Protein AF-A0AAV5XTK0-F1 (afdb_monomer_lite)

Radius of gyration: 15.91 Å; chains: 1; bounding box: 33×28×38 Å

Structure (mmCIF, N/CA/C/O backbone):
data_AF-A0AAV5XTK0-F1
#
_entry.id   AF-A0AAV5XTK0-F1
#
loop_
_atom_site.group_PDB
_atom_site.id
_atom_site.type_symbol
_atom_site.label_atom_id
_atom_site.label_alt_id
_atom_site.label_comp_id
_atom_site.label_asym_id
_atom_site.label_entity_id
_atom_site.label_seq_id
_atom_site.pdbx_PDB_ins_code
_atom_site.Cartn_x
_atom_site.Cartn_y
_atom_site.Cartn_z
_atom_site.occupancy
_atom_site.B_iso_or_equiv
_atom_site.auth_seq_id
_atom_site.auth_comp_id
_atom_site.auth_asym_id
_atom_site.auth_atom_id
_atom_site.pdbx_PDB_model_num
ATOM 1 N N . MET A 1 1 ? -0.560 -13.891 -6.204 1.00 73.12 1 MET A N 1
ATOM 2 C CA . MET A 1 1 ? 0.469 -13.000 -5.622 1.00 73.12 1 MET A CA 1
ATOM 3 C C . MET A 1 1 ? 0.432 -11.698 -6.405 1.00 73.12 1 MET A C 1
ATOM 5 O O . MET A 1 1 ? 0.321 -11.793 -7.623 1.00 73.12 1 MET A O 1
ATOM 9 N N . PRO A 1 2 ? 0.386 -10.519 -5.762 1.00 84.25 2 PRO A N 1
ATOM 10 C CA . PRO A 1 2 ? 0.300 -9.261 -6.496 1.00 84.25 2 PRO A CA 1
ATOM 11 C C . PRO A 1 2 ? 1.592 -9.011 -7.286 1.00 84.25 2 PRO A C 1
ATOM 13 O O . PRO A 1 2 ? 2.669 -9.438 -6.876 1.00 84.25 2 PRO A O 1
ATOM 16 N N . MET A 1 3 ? 1.471 -8.331 -8.423 1.00 90.88 3 MET A N 1
ATOM 17 C CA . MET A 1 3 ? 2.580 -8.018 -9.324 1.00 90.88 3 MET A CA 1
ATOM 18 C C . MET A 1 3 ? 2.570 -6.519 -9.627 1.00 90.88 3 MET A C 1
ATOM 20 O O . MET A 1 3 ? 1.498 -5.936 -9.790 1.00 90.88 3 MET A O 1
ATOM 24 N N . THR A 1 4 ? 3.747 -5.910 -9.739 1.00 92.88 4 THR A N 1
ATOM 25 C CA . THR A 1 4 ? 3.912 -4.516 -10.172 1.00 92.88 4 THR A CA 1
ATOM 26 C C . THR A 1 4 ? 4.605 -4.501 -11.526 1.00 92.88 4 THR A C 1
ATOM 28 O O . THR A 1 4 ? 5.659 -5.118 -11.675 1.00 92.88 4 THR A O 1
ATOM 31 N N . ILE A 1 5 ? 4.040 -3.789 -12.503 1.00 95.12 5 ILE A N 1
ATOM 32 C CA . ILE A 1 5 ? 4.641 -3.618 -13.831 1.00 95.12 5 ILE A CA 1
ATOM 33 C C . ILE A 1 5 ? 5.372 -2.276 -13.934 1.00 95.12 5 ILE A C 1
ATOM 35 O O . ILE A 1 5 ? 4.843 -1.233 -13.552 1.00 95.12 5 ILE A O 1
ATOM 39 N N . ASN A 1 6 ? 6.587 -2.299 -14.477 1.00 96.00 6 ASN A N 1
ATOM 40 C CA . ASN A 1 6 ? 7.299 -1.110 -14.923 1.00 96.00 6 ASN A CA 1
ATOM 41 C C . ASN A 1 6 ? 7.070 -0.922 -16.426 1.00 96.00 6 ASN A C 1
ATOM 43 O O . ASN A 1 6 ? 7.623 -1.659 -17.237 1.00 96.00 6 ASN A O 1
ATOM 47 N N . LEU A 1 7 ? 6.286 0.092 -16.795 1.00 97.00 7 LEU A N 1
ATOM 48 C CA . LEU A 1 7 ? 5.899 0.348 -18.186 1.00 97.00 7 LEU A CA 1
ATOM 49 C C . LEU A 1 7 ? 7.054 0.833 -19.076 1.00 97.00 7 LEU A C 1
ATOM 51 O O . LEU A 1 7 ? 7.032 0.581 -20.273 1.00 97.00 7 LEU A O 1
ATOM 55 N N . ILE A 1 8 ? 8.064 1.505 -18.511 1.00 97.00 8 ILE A N 1
ATOM 56 C CA . ILE A 1 8 ? 9.216 2.019 -19.276 1.00 97.00 8 ILE A CA 1
ATOM 57 C C . ILE A 1 8 ? 10.150 0.867 -19.663 1.00 97.00 8 ILE A C 1
ATOM 59 O O . ILE A 1 8 ? 10.706 0.858 -20.756 1.00 97.00 8 ILE A O 1
ATOM 63 N N . LYS A 1 9 ? 10.324 -0.102 -18.757 1.00 95.31 9 LYS A N 1
ATOM 64 C CA . LYS A 1 9 ? 11.222 -1.251 -18.950 1.00 95.31 9 LYS A CA 1
ATOM 65 C C . LYS A 1 9 ? 10.517 -2.507 -19.469 1.00 95.31 9 LYS A C 1
ATOM 67 O O . LYS A 1 9 ? 11.188 -3.437 -19.893 1.00 95.31 9 LYS A O 1
ATOM 72 N N . GLY A 1 10 ? 9.185 -2.558 -19.410 1.00 95.44 10 GLY A N 1
ATOM 73 C CA . GLY A 1 10 ? 8.399 -3.752 -19.740 1.00 95.44 10 GLY A CA 1
ATOM 74 C C . GLY A 1 10 ? 8.554 -4.900 -18.733 1.00 95.44 10 GLY A C 1
ATOM 75 O O . GLY A 1 10 ? 8.183 -6.033 -19.026 1.00 95.44 10 GLY A O 1
ATOM 76 N N . GLU A 1 11 ? 9.108 -4.631 -17.550 1.00 97.31 11 GLU A N 1
ATOM 77 C CA . GLU A 1 11 ? 9.443 -5.647 -16.548 1.00 97.31 11 GLU A CA 1
ATOM 78 C C . GLU A 1 11 ? 8.337 -5.784 -15.499 1.00 97.31 11 GLU A C 1
ATOM 80 O O . GLU A 1 11 ? 7.685 -4.806 -15.128 1.00 97.31 11 GLU A O 1
ATOM 85 N N . THR A 1 12 ? 8.145 -7.000 -14.983 1.00 95.06 12 THR A N 1
ATOM 86 C CA . THR A 1 12 ? 7.168 -7.281 -13.922 1.00 95.06 12 THR A CA 1
ATOM 87 C C . THR A 1 12 ? 7.876 -7.816 -12.682 1.00 95.06 12 THR A C 1
ATOM 89 O O . THR A 1 12 ? 8.694 -8.728 -12.774 1.00 95.06 12 THR A O 1
ATOM 92 N N . TYR A 1 13 ? 7.528 -7.277 -11.515 1.00 93.44 13 TYR A N 1
ATOM 93 C CA . TYR A 1 13 ? 8.119 -7.632 -10.227 1.00 93.44 13 TYR A CA 1
ATOM 94 C C . TYR A 1 13 ? 7.063 -8.216 -9.291 1.00 93.44 13 TYR A C 1
ATOM 96 O O . TYR A 1 13 ? 5.909 -7.777 -9.292 1.00 93.44 13 TYR A O 1
ATOM 104 N N . GLN A 1 14 ? 7.457 -9.190 -8.471 1.00 93.56 14 GLN A N 1
ATOM 105 C CA . GLN A 1 14 ? 6.590 -9.715 -7.419 1.00 93.56 14 GLN A CA 1
ATOM 106 C C . GLN A 1 14 ? 6.419 -8.671 -6.318 1.00 93.56 14 GLN A C 1
ATOM 108 O O . GLN A 1 14 ? 7.395 -8.181 -5.748 1.00 93.56 14 GLN A O 1
ATOM 113 N N . ALA A 1 15 ? 5.170 -8.345 -6.008 1.00 89.06 15 ALA A N 1
ATOM 114 C CA . ALA A 1 15 ? 4.836 -7.473 -4.899 1.00 89.06 15 ALA A CA 1
ATOM 115 C C . ALA A 1 15 ? 4.478 -8.304 -3.664 1.00 89.06 15 ALA A C 1
ATOM 117 O O . ALA A 1 15 ? 3.867 -9.374 -3.749 1.00 89.06 15 ALA A O 1
ATOM 118 N N . HIS A 1 16 ? 4.814 -7.770 -2.494 1.00 89.56 16 HIS A N 1
ATOM 119 C CA . HIS A 1 16 ? 4.317 -8.311 -1.238 1.00 89.56 16 HIS A CA 1
ATOM 120 C C . HIS A 1 16 ? 2.910 -7.757 -0.984 1.00 89.56 16 HIS A C 1
ATOM 122 O O . HIS A 1 16 ? 2.697 -6.548 -1.124 1.00 89.56 16 HIS A O 1
ATOM 128 N N . PRO A 1 17 ? 1.931 -8.609 -0.638 1.00 88.81 17 PRO A N 1
ATOM 129 C CA . PRO A 1 17 ? 0.600 -8.136 -0.300 1.00 88.81 17 PRO A CA 1
ATOM 130 C C . PRO A 1 17 ? 0.655 -7.249 0.943 1.00 88.81 17 PRO A C 1
ATOM 132 O O . PRO A 1 17 ? 1.406 -7.509 1.885 1.00 88.81 17 PRO A O 1
ATOM 135 N N . LEU A 1 18 ? -0.179 -6.212 0.957 1.00 89.44 18 LEU A N 1
ATOM 136 C CA . LEU A 1 18 ? -0.282 -5.342 2.118 1.00 89.44 18 LEU A CA 1
ATOM 137 C C . LEU A 1 18 ? -0.913 -6.099 3.299 1.00 89.44 18 LEU A C 1
ATOM 139 O O . LEU A 1 18 ? -1.945 -6.766 3.111 1.00 89.44 18 LEU A O 1
ATOM 143 N N . PRO A 1 19 ? -0.340 -5.971 4.512 1.00 93.12 19 PRO A N 1
ATOM 144 C CA . PRO A 1 19 ? -0.940 -6.493 5.733 1.00 93.12 19 PRO A CA 1
ATOM 145 C C . PRO A 1 19 ? -2.365 -5.973 5.942 1.00 93.12 19 PRO A C 1
ATOM 147 O O . PRO A 1 19 ? -2.727 -4.897 5.469 1.00 93.12 19 PRO A O 1
ATOM 150 N N . GLU A 1 20 ? -3.172 -6.716 6.694 1.00 91.88 20 GLU A N 1
ATOM 151 C CA . GLU A 1 20 ? -4.595 -6.416 6.884 1.00 91.88 20 GLU A CA 1
ATOM 152 C C . GLU A 1 20 ? -4.869 -5.023 7.448 1.00 91.88 20 GLU A C 1
ATOM 154 O O . GLU A 1 20 ? -5.606 -4.251 6.835 1.00 91.88 20 GLU A O 1
ATOM 159 N N . PHE A 1 21 ? -4.180 -4.642 8.523 1.00 92.00 21 PHE A N 1
ATOM 160 C CA . PHE A 1 21 ? -4.337 -3.318 9.126 1.00 92.00 21 PHE A CA 1
ATOM 161 C C . PHE A 1 21 ? -3.988 -2.176 8.152 1.00 92.00 21 PHE A C 1
ATOM 163 O O . PHE A 1 21 ? -4.597 -1.108 8.191 1.00 92.00 21 PHE A O 1
ATOM 170 N N . ALA A 1 22 ? -3.024 -2.385 7.246 1.00 93.19 22 ALA A N 1
ATOM 171 C CA . ALA A 1 22 ? -2.649 -1.385 6.252 1.00 93.19 22 ALA A CA 1
ATOM 172 C C . ALA A 1 22 ? -3.756 -1.217 5.199 1.00 93.19 22 ALA A C 1
ATOM 174 O O . ALA A 1 22 ? -4.045 -0.094 4.783 1.00 93.19 22 ALA A O 1
ATOM 175 N N . ARG A 1 23 ? -4.434 -2.311 4.822 1.00 93.06 23 ARG A N 1
ATOM 176 C CA . ARG A 1 23 ? -5.621 -2.261 3.952 1.00 93.06 23 ARG A CA 1
ATOM 177 C C . ARG A 1 23 ? -6.763 -1.493 4.609 1.00 93.06 23 ARG A C 1
ATOM 179 O O . ARG A 1 23 ? -7.382 -0.671 3.941 1.00 93.06 23 ARG A O 1
ATOM 186 N N . GLU A 1 24 ? -6.999 -1.696 5.904 1.00 93.19 24 GLU A N 1
ATOM 187 C CA . GLU A 1 24 ? -8.012 -0.940 6.654 1.00 93.19 24 GLU A CA 1
ATOM 188 C C . GLU A 1 24 ? -7.708 0.563 6.693 1.00 93.19 24 GLU A C 1
ATOM 190 O O . GLU A 1 24 ? -8.606 1.382 6.500 1.00 93.19 24 GLU A O 1
ATOM 195 N N . ILE A 1 25 ? -6.443 0.937 6.909 1.00 94.62 25 ILE A N 1
ATOM 196 C CA . ILE A 1 25 ? -6.011 2.341 6.918 1.00 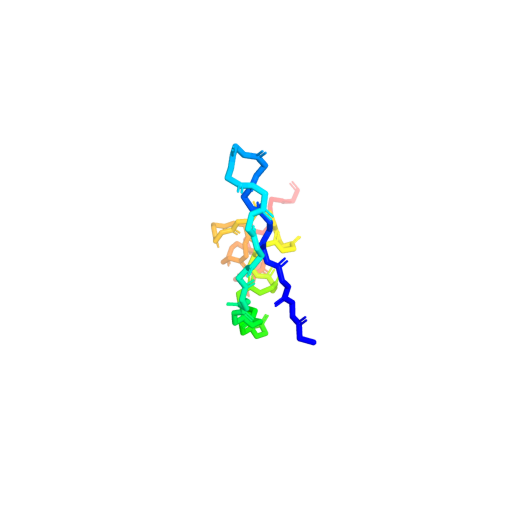94.62 25 ILE A CA 1
ATOM 197 C C . ILE A 1 25 ? -6.241 2.995 5.551 1.00 94.62 25 ILE A C 1
ATOM 199 O O . ILE A 1 25 ? -6.764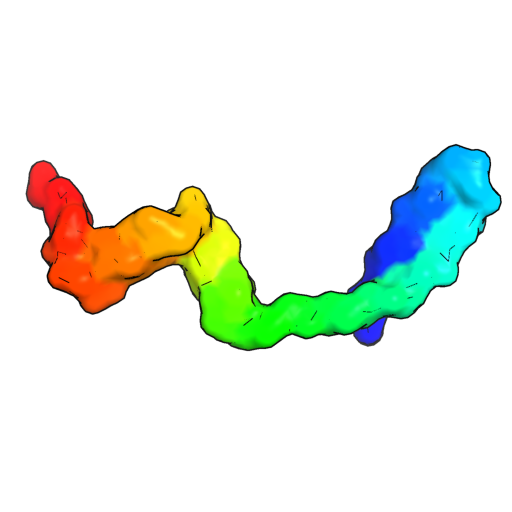 4.110 5.476 1.00 94.62 25 ILE A O 1
ATOM 203 N N . MET A 1 26 ? -5.875 2.309 4.465 1.00 93.56 26 MET A N 1
ATOM 204 C CA . MET A 1 26 ? -6.123 2.799 3.107 1.00 93.56 26 MET A CA 1
ATOM 205 C C . MET A 1 26 ? -7.622 2.918 2.818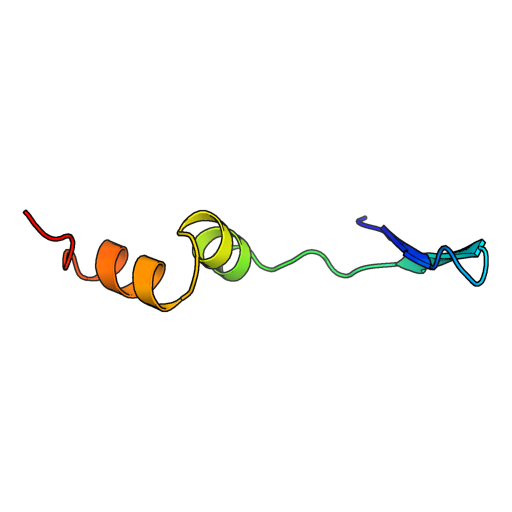 1.00 93.56 26 MET A C 1
ATOM 207 O O . MET A 1 26 ? -8.061 3.949 2.315 1.00 93.56 26 MET A O 1
ATOM 211 N N . ALA A 1 27 ? -8.416 1.910 3.193 1.00 93.50 27 ALA A N 1
ATOM 212 C CA . ALA A 1 27 ? -9.868 1.914 3.020 1.00 93.50 27 ALA A CA 1
ATOM 213 C C . ALA A 1 27 ? -10.554 3.030 3.827 1.00 93.50 27 ALA A C 1
ATOM 215 O O . ALA A 1 27 ? -11.553 3.592 3.386 1.00 93.50 27 ALA A O 1
ATOM 216 N N . ALA A 1 28 ? -9.997 3.405 4.983 1.00 93.81 28 ALA A N 1
ATOM 217 C CA . ALA A 1 28 ? -10.455 4.549 5.768 1.00 93.81 28 ALA A CA 1
ATOM 218 C C . ALA A 1 28 ? -10.099 5.911 5.135 1.00 93.81 28 ALA A C 1
ATOM 220 O O . ALA A 1 28 ? -10.516 6.951 5.644 1.00 93.81 28 ALA A O 1
ATOM 221 N N . GLY A 1 29 ? -9.336 5.933 4.037 1.00 92.94 29 GLY A N 1
ATOM 222 C CA . GLY A 1 29 ? -8.878 7.153 3.377 1.00 92.94 29 GLY A CA 1
ATOM 223 C C . GLY A 1 29 ? -7.667 7.797 4.056 1.00 92.94 29 GLY A C 1
ATOM 224 O O . GLY A 1 29 ? -7.501 9.015 3.965 1.00 92.94 29 GLY A O 1
ATOM 225 N N . GLY A 1 30 ? -6.853 6.999 4.755 1.00 93.81 30 GLY A N 1
ATOM 226 C CA . GLY A 1 30 ? -5.602 7.416 5.386 1.00 93.81 30 GLY A CA 1
ATOM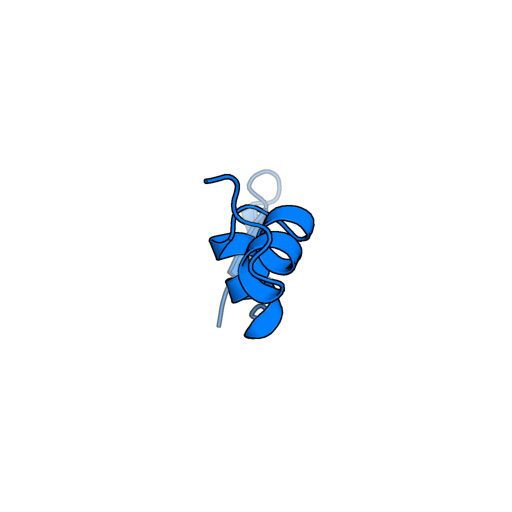 227 C C . GLY A 1 30 ? -5.577 7.245 6.907 1.00 93.81 30 GLY A C 1
ATOM 228 O O . GLY A 1 30 ? -6.603 7.069 7.567 1.00 93.81 30 GLY A O 1
ATOM 229 N N . LEU A 1 31 ? -4.370 7.331 7.476 1.00 93.62 31 LEU A N 1
ATOM 230 C CA . LEU A 1 31 ? -4.098 7.039 8.890 1.00 93.62 31 LEU A CA 1
ATOM 231 C C . LEU A 1 31 ? -4.929 7.896 9.853 1.00 93.62 31 LEU A C 1
ATOM 233 O O . LEU A 1 31 ? -5.514 7.372 10.797 1.00 93.62 31 LEU A O 1
ATOM 237 N N . MET A 1 32 ? -5.027 9.203 9.601 1.00 93.31 32 MET A N 1
ATOM 238 C CA . MET A 1 32 ? -5.761 10.110 10.491 1.00 93.31 32 MET A CA 1
ATOM 239 C C . MET A 1 32 ? -7.258 9.797 10.524 1.00 93.31 32 MET A C 1
ATOM 241 O O . MET A 1 32 ? -7.858 9.779 11.597 1.00 93.31 32 MET A O 1
ATOM 245 N N . LYS A 1 33 ? -7.851 9.473 9.369 1.00 91.62 33 LYS A N 1
ATOM 246 C CA . LYS A 1 33 ? -9.261 9.070 9.279 1.00 91.62 33 LYS A CA 1
ATOM 247 C C . LYS A 1 33 ? -9.504 7.725 9.961 1.00 91.62 33 LYS A C 1
ATOM 249 O O . LYS A 1 33 ? -10.496 7.576 10.670 1.00 91.62 33 LYS A O 1
ATOM 254 N N . TYR A 1 34 ? -8.577 6.778 9.811 1.00 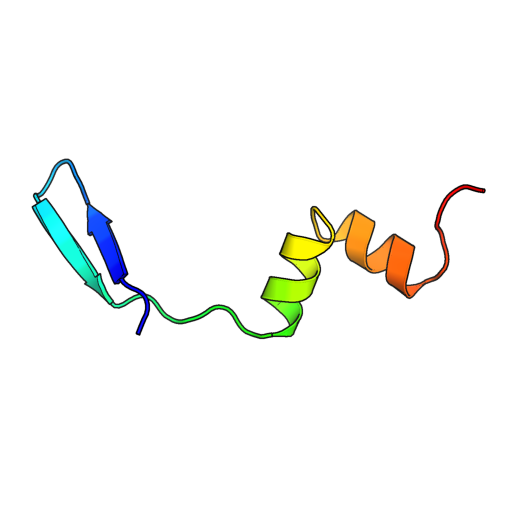93.44 34 TYR A N 1
ATOM 255 C CA . TYR A 1 34 ? -8.611 5.499 10.521 1.00 93.44 34 TYR A CA 1
ATOM 256 C C . TYR A 1 34 ? -8.602 5.692 12.044 1.00 93.44 34 TYR A C 1
ATOM 258 O O . TYR A 1 34 ? -9.466 5.159 12.739 1.00 93.44 34 TYR A O 1
ATOM 266 N N . VAL A 1 35 ? -7.674 6.504 12.565 1.00 91.50 35 VAL A N 1
ATOM 267 C CA . VAL A 1 35 ? -7.579 6.805 14.004 1.00 91.50 35 VAL A CA 1
ATOM 268 C C . VAL A 1 35 ? -8.825 7.536 14.499 1.00 91.50 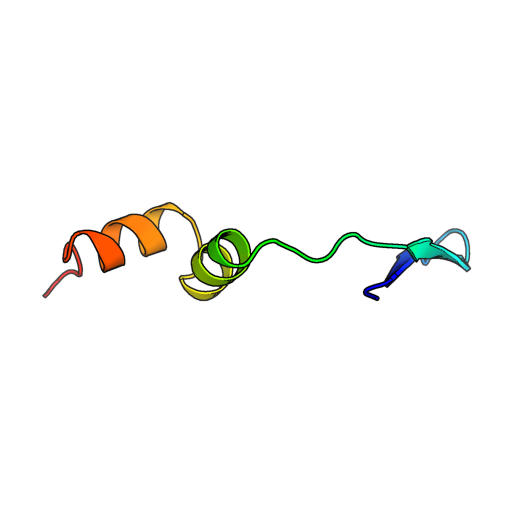35 VAL A C 1
ATOM 270 O O . VAL A 1 35 ? -9.344 7.185 15.558 1.00 91.50 35 VAL A O 1
ATOM 273 N N . ALA A 1 36 ? -9.341 8.501 13.734 1.00 89.44 36 ALA A N 1
ATOM 274 C CA . ALA A 1 36 ? -10.561 9.216 14.087 1.00 89.44 36 ALA A CA 1
ATOM 275 C C . ALA A 1 36 ? -11.771 8.271 14.171 1.00 89.44 36 ALA A C 1
ATOM 277 O O . ALA A 1 36 ? -12.464 8.257 15.186 1.00 89.44 36 ALA A O 1
ATOM 278 N N . LYS A 1 37 ? -11.974 7.408 13.165 1.00 86.62 37 LYS A N 1
ATOM 279 C CA . LYS A 1 37 ? -13.035 6.388 13.163 1.00 86.62 37 LYS A CA 1
ATOM 280 C C . LYS A 1 37 ? -12.894 5.420 14.342 1.00 86.62 37 LYS A C 1
ATOM 282 O O . LYS A 1 37 ? -13.873 5.143 15.025 1.00 86.62 37 LYS A O 1
ATOM 287 N N . LYS A 1 38 ? -11.675 4.938 14.613 1.00 85.81 38 LYS A N 1
ATOM 288 C CA . LYS A 1 38 ? -11.390 3.971 15.686 1.00 85.81 38 LYS A CA 1
ATOM 289 C C . LYS A 1 38 ? -11.592 4.551 17.087 1.00 85.81 38 LYS A C 1
ATOM 291 O O . LYS A 1 38 ? -12.019 3.834 17.983 1.00 85.81 38 LYS A O 1
ATOM 296 N N . LYS A 1 39 ? -11.296 5.840 17.278 1.00 84.31 39 LYS A N 1
ATOM 297 C CA . LYS A 1 39 ? -11.509 6.554 18.547 1.00 84.31 39 LYS A CA 1
ATOM 298 C C . LYS A 1 39 ? -12.919 7.147 18.693 1.00 84.31 39 LYS A C 1
ATOM 300 O O . LYS A 1 39 ? -13.165 7.831 19.678 1.00 84.31 39 LYS A O 1
ATOM 305 N N . GLY A 1 40 ? -13.826 6.925 17.735 1.00 74.25 40 GLY A N 1
ATOM 306 C CA . GLY A 1 40 ? -15.169 7.521 17.756 1.00 74.25 40 GLY A CA 1
ATOM 307 C C . GLY A 1 40 ? -15.177 9.047 17.584 1.00 74.25 40 GLY A C 1
ATOM 308 O O . GLY A 1 40 ? -16.146 9.701 17.948 1.00 74.25 40 GLY A O 1
ATOM 309 N N . LEU A 1 41 ? -14.104 9.619 17.029 1.00 66.06 41 LEU A N 1
ATOM 310 C CA . LEU A 1 41 ? -13.918 11.055 16.779 1.00 66.06 41 LEU A CA 1
ATOM 311 C C . LEU A 1 41 ? -14.560 11.511 15.456 1.00 66.06 41 LEU A C 1
ATOM 313 O O . LEU A 1 41 ? -14.138 12.509 14.874 1.00 66.06 41 LEU A O 1
ATOM 317 N N . THR A 1 42 ? -15.539 10.776 14.926 1.00 60.97 42 THR A N 1
ATOM 318 C CA . THR A 1 42 ? -16.299 11.244 13.761 1.00 60.97 42 THR A CA 1
ATOM 319 C C . THR A 1 42 ? -17.032 12.534 14.134 1.00 60.97 42 THR A C 1
ATOM 321 O O . THR A 1 42 ? -17.746 12.523 15.141 1.00 60.97 42 THR A O 1
ATOM 324 N N . PRO A 1 43 ? -16.873 13.632 13.366 1.00 58.25 43 PRO A N 1
ATOM 325 C CA . PRO A 1 43 ? -17.695 14.821 13.556 1.00 58.25 43 PRO A CA 1
ATOM 326 C C . PRO A 1 43 ? -19.166 14.402 13.474 1.00 58.25 43 PRO A C 1
ATOM 328 O O . PRO A 1 43 ? -19.526 13.640 12.574 1.00 58.25 43 PRO A O 1
ATOM 331 N N . ARG A 1 44 ? -19.966 14.830 14.453 1.00 57.91 44 ARG A N 1
ATOM 332 C CA . ARG A 1 44 ? -21.427 14.742 14.370 1.00 57.91 44 ARG A CA 1
ATOM 333 C C . ARG A 1 44 ? -21.943 15.669 13.280 1.00 57.91 44 ARG A C 1
ATOM 335 O O . ARG A 1 44 ? -21.328 16.745 13.113 1.00 57.91 44 ARG A O 1
#

pLDDT: mean 88.61, std 10.12, range [57.91, 97.31]

Sequence (44 aa):
MPMTINLIKGETYQAHPLPEFAREIMAAGGLMKYVAKKKGLTPR

Foldseek 3Di:
DDWDADPVVRDIDDDDDDDPVVVQQVVLVHDVSSVCVVVVVPDD

Secondary structure (DSSP, 8-state):
--EEEETTTTEEEEPPPPPHHHHHHHHTTSHHHHHHHHTT----